Protein AF-A0A0M3JIA9-F1 (afdb_monomer_lite)

Secondary structure (DSSP, 8-state):
-----SSSS-SS----THHHH---TT----HHHHHHHTTSSTTHHHHTT--S-GGG-TTT-SS-S--TT--HHHHHHH--

Radius of gyration: 17.2 Å; chains: 1; bounding box: 39×54×29 Å

Organism: Anisakis simplex (NCBI:txid6269)

pLDDT: mean 78.05, std 18.04, range [35.0, 93.0]

Structure (mmCIF, N/CA/C/O backbone):
data_AF-A0A0M3JIA9-F1
#
_entry.id   AF-A0A0M3JIA9-F1
#
loop_
_atom_site.group_PDB
_atom_site.id
_atom_site.type_symbol
_atom_site.label_atom_id
_atom_site.label_alt_id
_atom_site.label_comp_id
_atom_site.label_asym_id
_atom_site.label_entity_id
_atom_site.label_seq_id
_atom_site.pdbx_PDB_ins_code
_atom_site.Cartn_x
_atom_site.Cartn_y
_atom_site.Cartn_z
_atom_site.occupancy
_atom_site.B_iso_or_equiv
_a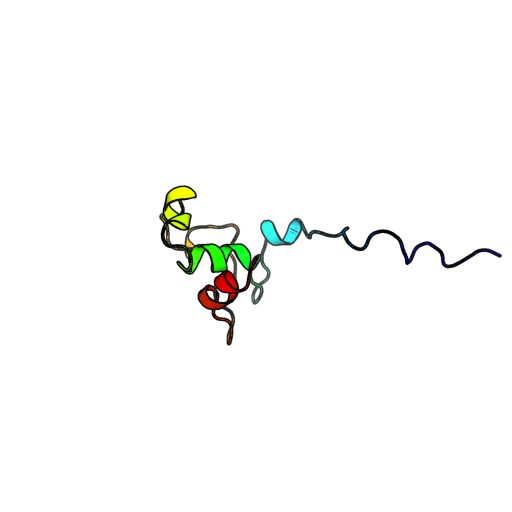tom_site.auth_seq_id
_atom_site.auth_comp_id
_atom_site.auth_asym_id
_atom_site.auth_atom_id
_atom_site.pdbx_PDB_model_num
ATOM 1 N N . MET A 1 1 ? 27.258 -42.730 7.969 1.00 36.50 1 MET A N 1
ATOM 2 C CA . MET A 1 1 ? 27.843 -41.727 8.888 1.00 36.50 1 MET A CA 1
ATOM 3 C C . MET A 1 1 ? 28.201 -40.523 8.023 1.00 36.50 1 MET A C 1
ATOM 5 O O . MET A 1 1 ? 29.013 -40.711 7.141 1.00 36.50 1 MET A O 1
ATOM 9 N N . VAL A 1 2 ? 27.601 -39.333 8.085 1.00 40.62 2 VAL A N 1
ATOM 10 C CA . VAL A 1 2 ? 26.809 -38.671 9.130 1.00 40.62 2 VAL A CA 1
ATOM 11 C C . VAL A 1 2 ? 25.816 -37.694 8.457 1.00 40.62 2 VAL A C 1
ATOM 13 O O . VAL A 1 2 ? 26.209 -36.872 7.641 1.00 40.62 2 VAL A O 1
ATOM 16 N N . ASN A 1 3 ? 24.538 -37.879 8.798 1.00 35.00 3 ASN A N 1
ATOM 17 C CA . ASN A 1 3 ? 23.368 -36.988 8.889 1.00 35.00 3 ASN A CA 1
ATOM 18 C C . ASN A 1 3 ? 23.283 -35.653 8.114 1.00 35.00 3 ASN A C 1
ATOM 20 O O . ASN A 1 3 ? 23.860 -34.651 8.520 1.00 35.00 3 ASN A O 1
ATOM 24 N N . TRP A 1 4 ? 22.376 -35.591 7.130 1.00 35.59 4 TRP A N 1
ATOM 25 C CA . TRP A 1 4 ? 20.994 -35.045 7.196 1.00 35.59 4 TRP A CA 1
ATOM 26 C C . TRP A 1 4 ? 20.560 -34.052 8.312 1.00 35.59 4 TRP A C 1
ATOM 28 O O . TRP A 1 4 ? 19.367 -33.920 8.561 1.00 35.59 4 TRP A O 1
ATOM 38 N N . LEU A 1 5 ? 21.456 -33.315 8.975 1.00 40.12 5 LEU A N 1
ATOM 39 C CA . LEU A 1 5 ? 21.111 -32.456 10.128 1.00 40.12 5 LEU A CA 1
ATOM 40 C C . LEU A 1 5 ? 21.308 -30.947 9.904 1.00 40.12 5 LEU A C 1
ATOM 42 O O . LEU A 1 5 ? 21.528 -30.205 10.855 1.00 40.12 5 LEU A O 1
ATOM 46 N N . VAL A 1 6 ? 21.178 -30.471 8.662 1.00 46.06 6 VAL A N 1
ATOM 47 C CA . VAL A 1 6 ? 21.087 -29.023 8.367 1.00 46.06 6 VAL A CA 1
ATOM 48 C C . VAL A 1 6 ? 19.830 -28.710 7.548 1.00 46.06 6 VAL A C 1
ATOM 50 O O . VAL A 1 6 ? 19.851 -27.926 6.609 1.00 46.06 6 VAL A O 1
ATOM 53 N N . VAL A 1 7 ? 18.711 -29.364 7.875 1.00 47.94 7 VAL A N 1
ATOM 54 C CA . VAL A 1 7 ? 17.376 -29.011 7.340 1.00 47.94 7 VAL A CA 1
ATOM 55 C C . VAL A 1 7 ? 16.423 -28.550 8.458 1.00 47.94 7 VAL A C 1
ATOM 57 O O . VAL A 1 7 ? 15.287 -28.177 8.201 1.00 47.94 7 VAL A O 1
ATOM 60 N N . THR A 1 8 ? 16.875 -28.482 9.713 1.00 44.31 8 THR A N 1
ATOM 61 C CA . THR A 1 8 ? 15.982 -28.291 10.873 1.00 44.31 8 THR A CA 1
ATOM 62 C C . THR A 1 8 ? 16.371 -27.167 11.833 1.00 44.31 8 THR A C 1
ATOM 64 O O . THR A 1 8 ? 15.945 -27.196 12.982 1.00 44.31 8 THR A O 1
ATOM 67 N N . LEU A 1 9 ? 17.126 -26.147 11.406 1.00 47.81 9 LEU A N 1
ATOM 68 C CA . LEU A 1 9 ? 17.396 -24.973 12.251 1.00 47.81 9 LEU A CA 1
ATOM 69 C C . LEU A 1 9 ? 17.418 -23.675 11.422 1.00 47.81 9 LEU A C 1
ATOM 71 O O . LEU A 1 9 ? 18.401 -23.402 10.739 1.00 47.81 9 LEU A O 1
ATOM 75 N N . ASN A 1 10 ? 16.329 -22.897 11.536 1.00 47.94 10 ASN A N 1
ATOM 76 C CA . ASN A 1 10 ? 16.124 -21.472 11.186 1.00 47.94 10 ASN A CA 1
ATOM 77 C C . ASN A 1 10 ? 15.000 -21.205 10.168 1.00 47.94 10 ASN A C 1
ATOM 79 O O . ASN A 1 10 ? 15.223 -20.721 9.063 1.00 47.94 10 ASN A O 1
ATOM 83 N N . THR A 1 11 ? 13.760 -21.423 10.598 1.00 49.75 11 THR A N 1
ATOM 84 C CA . THR A 1 11 ? 12.494 -21.040 9.942 1.00 49.75 11 THR A CA 1
ATOM 85 C C . THR A 1 11 ? 12.228 -19.522 9.869 1.00 49.75 11 THR A C 1
ATOM 87 O O . THR A 1 11 ? 11.107 -19.107 9.599 1.00 49.75 11 THR A O 1
ATOM 90 N N . VAL A 1 12 ? 13.240 -18.669 10.063 1.00 55.50 12 VAL A N 1
ATOM 91 C CA . VAL A 1 12 ? 13.143 -17.204 9.925 1.00 55.50 12 VAL A CA 1
ATOM 92 C C . VAL A 1 12 ? 14.451 -16.685 9.329 1.00 55.50 12 VAL A C 1
ATOM 94 O O . VAL A 1 12 ? 15.288 -16.162 10.054 1.00 55.50 12 VAL A O 1
ATOM 97 N N . ASN A 1 13 ? 14.721 -16.909 8.039 1.00 52.91 13 ASN A N 1
ATOM 98 C CA . ASN A 1 13 ? 16.004 -16.448 7.488 1.00 52.91 13 ASN A CA 1
ATOM 99 C C . ASN A 1 13 ? 16.043 -16.122 5.996 1.00 52.91 13 ASN A C 1
ATOM 101 O O . ASN A 1 13 ? 17.096 -16.249 5.392 1.00 52.91 13 ASN A O 1
ATOM 105 N N . LEU A 1 14 ? 14.950 -15.634 5.405 1.00 55.34 14 LEU A N 1
ATOM 106 C CA . LEU A 1 14 ? 15.019 -14.909 4.129 1.00 55.34 14 LEU A CA 1
ATOM 107 C C . LEU A 1 14 ? 13.924 -13.834 4.077 1.00 55.34 14 LEU A C 1
ATOM 109 O O . LEU A 1 14 ? 12.969 -13.947 3.317 1.00 55.34 14 LEU A O 1
ATOM 113 N N . LEU A 1 15 ? 14.035 -12.777 4.891 1.00 54.31 15 LEU A N 1
ATOM 114 C CA . LEU A 1 15 ? 13.257 -11.570 4.602 1.00 54.31 15 LEU A CA 1
ATOM 115 C C . LEU A 1 15 ? 13.855 -10.964 3.329 1.00 54.31 15 LEU A C 1
ATOM 117 O O . LEU A 1 15 ? 14.990 -10.479 3.340 1.00 54.31 15 LEU A O 1
ATOM 121 N N . GLU A 1 16 ? 13.137 -11.086 2.214 1.00 59.91 16 GLU A N 1
ATOM 122 C CA . GLU A 1 16 ? 13.614 -10.687 0.893 1.00 59.91 16 GLU A CA 1
ATOM 123 C C . GLU A 1 16 ? 13.726 -9.152 0.840 1.00 59.91 16 GLU A C 1
ATOM 125 O O . GLU A 1 16 ? 12.792 -8.435 0.476 1.00 59.91 16 GLU A O 1
ATOM 130 N N . LYS A 1 17 ? 14.881 -8.619 1.265 1.00 57.12 17 LYS A N 1
ATOM 131 C CA . LYS A 1 17 ? 15.182 -7.174 1.248 1.00 57.12 17 LYS A CA 1
ATOM 132 C C . LYS A 1 17 ? 15.030 -6.570 -0.155 1.00 57.12 17 LYS A C 1
ATOM 134 O O . LYS A 1 17 ? 14.747 -5.382 -0.273 1.00 57.12 17 LYS A O 1
ATOM 139 N N . SER A 1 18 ? 15.183 -7.380 -1.206 1.00 55.38 18 SER A N 1
ATOM 140 C CA . SER A 1 18 ? 14.988 -7.000 -2.611 1.00 55.38 18 SER A CA 1
ATOM 141 C C . SER A 1 18 ? 13.571 -6.495 -2.909 1.00 55.38 18 SER A C 1
ATOM 143 O O . SER A 1 18 ? 13.432 -5.516 -3.641 1.00 55.38 18 SER A O 1
ATOM 145 N N . ARG A 1 19 ? 12.531 -7.092 -2.307 1.00 60.25 19 ARG A N 1
ATOM 146 C CA . ARG A 1 19 ? 11.118 -6.770 -2.598 1.00 60.25 19 ARG A CA 1
ATOM 147 C C . ARG A 1 19 ? 10.684 -5.378 -2.136 1.00 60.25 19 ARG A C 1
ATOM 149 O O . ARG A 1 19 ? 9.729 -4.819 -2.668 1.00 60.25 19 ARG A O 1
ATOM 156 N N . VAL A 1 20 ? 11.404 -4.795 -1.175 1.00 60.50 20 VAL A N 1
ATOM 157 C CA . VAL A 1 20 ? 11.185 -3.401 -0.743 1.00 60.50 20 VAL A CA 1
ATOM 158 C C . VAL A 1 20 ? 11.699 -2.413 -1.794 1.00 60.50 20 VAL A C 1
ATOM 160 O O . VAL A 1 20 ? 11.163 -1.319 -1.937 1.00 60.50 20 VAL A O 1
ATOM 163 N N . VAL A 1 21 ? 12.747 -2.788 -2.532 1.00 64.56 21 VAL A N 1
ATOM 164 C CA . VAL A 1 21 ? 13.457 -1.882 -3.443 1.00 64.56 21 VAL A CA 1
ATOM 165 C C . VAL A 1 21 ? 12.877 -1.935 -4.853 1.00 64.56 21 VAL A C 1
ATOM 167 O O . VAL A 1 21 ? 12.833 -0.901 -5.520 1.00 64.56 21 VAL A O 1
ATOM 170 N N . ARG A 1 22 ? 12.418 -3.108 -5.308 1.00 71.81 22 ARG A N 1
ATOM 171 C CA . ARG A 1 22 ? 11.814 -3.281 -6.634 1.00 71.81 22 ARG A CA 1
ATOM 172 C C . ARG A 1 22 ? 10.628 -4.232 -6.617 1.00 71.81 22 ARG A C 1
ATOM 174 O O . ARG A 1 22 ? 10.720 -5.304 -6.028 1.00 71.81 22 ARG A O 1
ATOM 181 N N . GLN A 1 23 ? 9.572 -3.867 -7.341 1.00 79.38 23 GLN A N 1
ATOM 182 C CA . GLN A 1 23 ? 8.467 -4.769 -7.674 1.00 79.38 23 GLN A CA 1
ATOM 183 C C . GLN A 1 23 ? 8.562 -5.195 -9.144 1.00 79.38 23 GLN A C 1
ATOM 185 O O . GLN A 1 23 ? 8.826 -4.363 -10.019 1.00 79.38 23 GLN A O 1
ATOM 190 N N . ALA A 1 24 ? 8.391 -6.488 -9.431 1.00 80.62 24 ALA A N 1
ATOM 191 C CA . ALA A 1 24 ? 8.222 -6.943 -10.807 1.00 80.62 24 ALA A CA 1
ATOM 192 C C . ALA A 1 24 ? 6.808 -6.585 -11.317 1.00 80.62 24 ALA A C 1
ATOM 194 O O . ALA A 1 24 ? 5.885 -6.462 -10.512 1.00 80.62 24 ALA A O 1
ATOM 195 N N . PRO A 1 25 ? 6.602 -6.418 -12.637 1.00 82.75 25 PRO A N 1
ATOM 196 C CA . PRO A 1 25 ? 5.260 -6.234 -13.190 1.00 82.75 25 PRO A CA 1
ATOM 197 C C . PRO A 1 25 ? 4.329 -7.384 -12.778 1.00 82.75 25 PRO A C 1
ATOM 199 O O . PRO A 1 25 ? 4.706 -8.547 -12.910 1.00 82.75 25 PRO A O 1
ATOM 202 N N . GLY A 1 26 ? 3.136 -7.059 -12.276 1.00 83.69 26 GLY A N 1
ATOM 203 C CA . GLY A 1 26 ? 2.182 -8.035 -11.736 1.00 83.69 26 GLY A CA 1
ATOM 204 C C . GLY A 1 26 ? 2.427 -8.448 -10.278 1.00 83.69 26 GLY A C 1
ATOM 205 O O . GLY A 1 26 ? 1.614 -9.178 -9.717 1.00 83.69 26 GLY A O 1
ATOM 206 N N . GLU A 1 27 ? 3.508 -7.985 -9.642 1.00 83.75 27 GLU A N 1
ATOM 207 C CA . GLU A 1 27 ? 3.717 -8.145 -8.202 1.00 83.75 27 GLU A CA 1
ATOM 208 C C . GLU A 1 27 ? 3.288 -6.893 -7.427 1.00 83.75 27 GLU A C 1
ATOM 210 O O . GLU A 1 27 ? 3.252 -5.776 -7.947 1.00 83.75 27 GLU A O 1
ATOM 215 N N . ARG A 1 28 ? 3.013 -7.090 -6.137 1.00 86.44 28 ARG A N 1
ATOM 216 C CA . ARG A 1 28 ? 2.708 -6.038 -5.166 1.00 86.44 28 ARG A CA 1
ATOM 217 C C . ARG A 1 28 ? 3.779 -6.022 -4.071 1.00 86.44 28 ARG A C 1
ATOM 219 O O . ARG A 1 28 ? 4.395 -7.050 -3.788 1.00 86.44 28 ARG A O 1
ATOM 226 N N . SER A 1 29 ? 4.016 -4.861 -3.453 1.00 87.44 29 SER A N 1
ATOM 227 C CA . SER A 1 29 ? 4.879 -4.765 -2.263 1.00 87.44 29 SER A CA 1
ATOM 228 C C . SER A 1 29 ? 4.224 -5.460 -1.052 1.00 87.44 29 SER A C 1
ATOM 230 O O . SER A 1 29 ? 3.152 -6.056 -1.163 1.00 87.44 29 SER A O 1
ATOM 232 N N . TYR A 1 30 ? 4.844 -5.398 0.128 1.00 87.94 30 TYR A N 1
ATOM 233 C CA . TYR A 1 30 ? 4.296 -6.036 1.331 1.00 87.94 30 TYR A CA 1
ATOM 234 C C . TYR A 1 30 ? 2.887 -5.522 1.678 1.00 87.94 30 TYR A C 1
ATOM 236 O O . TYR A 1 30 ? 2.636 -4.315 1.678 1.00 87.94 30 TYR A O 1
ATOM 244 N N . HIS A 1 31 ? 1.992 -6.446 2.040 1.00 89.50 31 HIS A N 1
ATOM 245 C CA . HIS A 1 31 ? 0.571 -6.183 2.314 1.00 89.50 31 HIS A CA 1
ATOM 246 C C . HIS A 1 31 ? 0.328 -5.071 3.339 1.00 89.50 31 HIS A C 1
ATOM 248 O O . HIS A 1 31 ? -0.583 -4.262 3.165 1.00 89.50 31 HIS A O 1
ATOM 254 N N . ILE A 1 32 ? 1.196 -4.969 4.348 1.00 90.19 32 ILE A N 1
ATOM 255 C CA . ILE A 1 32 ? 1.061 -3.994 5.431 1.00 90.19 32 ILE A CA 1
ATOM 256 C C . ILE A 1 32 ? 0.987 -2.544 4.928 1.00 90.19 32 ILE A C 1
ATOM 258 O O . ILE A 1 32 ? 0.266 -1.736 5.504 1.00 90.19 32 ILE A O 1
ATOM 262 N N . PHE A 1 33 ? 1.657 -2.194 3.822 1.00 90.00 33 PHE A N 1
ATOM 263 C CA . PHE A 1 33 ? 1.591 -0.831 3.277 1.00 90.00 33 PHE A CA 1
ATOM 264 C C . PHE A 1 33 ? 0.182 -0.463 2.798 1.00 90.00 33 PHE A C 1
ATOM 266 O O . PHE A 1 33 ? -0.267 0.661 3.011 1.00 90.00 33 PHE A O 1
ATOM 273 N N . TYR A 1 34 ? -0.524 -1.413 2.190 1.00 91.56 34 TYR A N 1
ATOM 274 C CA . TYR A 1 34 ? -1.876 -1.224 1.663 1.00 91.56 34 TYR A CA 1
ATOM 275 C C . TYR A 1 34 ? -2.909 -1.301 2.790 1.00 91.56 34 TYR A C 1
ATOM 277 O O . TYR A 1 34 ? -3.793 -0.451 2.876 1.00 91.56 34 TYR A O 1
ATOM 285 N N . GLN A 1 35 ? -2.718 -2.227 3.732 1.00 92.19 35 GLN A N 1
ATOM 286 C CA . GLN A 1 35 ? -3.543 -2.372 4.932 1.00 92.19 35 GLN A CA 1
ATOM 287 C C . GLN A 1 35 ? -3.499 -1.125 5.830 1.00 92.19 35 GLN A C 1
ATOM 289 O O . GLN A 1 35 ? -4.546 -0.609 6.218 1.00 92.19 35 GLN A O 1
ATOM 294 N N . MET A 1 36 ? -2.320 -0.547 6.088 1.00 90.75 36 MET A N 1
ATOM 295 C CA . MET A 1 36 ? -2.204 0.721 6.829 1.00 90.75 36 MET A CA 1
ATOM 296 C C . MET A 1 36 ? -2.876 1.887 6.085 1.00 90.75 36 MET A C 1
ATOM 298 O O . MET A 1 36 ? -3.445 2.794 6.699 1.00 90.75 36 MET A O 1
ATOM 302 N N . MET A 1 37 ? -2.845 1.854 4.750 1.00 90.12 37 MET A N 1
ATOM 303 C CA . MET A 1 37 ? -3.440 2.877 3.890 1.00 90.12 37 MET A CA 1
ATOM 304 C C . MET A 1 37 ? -4.937 2.666 3.613 1.00 90.12 37 MET A C 1
ATOM 306 O O . MET A 1 37 ? -5.586 3.578 3.097 1.00 90.12 37 MET A O 1
ATOM 310 N N . SER A 1 38 ? -5.518 1.540 4.028 1.00 91.25 38 SER A N 1
ATOM 311 C CA . SER A 1 38 ? -6.944 1.219 3.869 1.00 91.25 38 SER A CA 1
ATOM 312 C C . SER A 1 38 ? -7.876 2.130 4.682 1.00 91.25 38 SER A C 1
ATOM 314 O O . SER A 1 38 ? -9.054 2.291 4.367 1.00 91.25 38 SER A O 1
ATOM 316 N N . GLY A 1 39 ? -7.349 2.752 5.744 1.00 89.12 39 GLY A N 1
ATOM 317 C CA . GLY A 1 39 ? -8.133 3.569 6.668 1.00 89.12 39 GLY A CA 1
ATOM 318 C C . GLY A 1 39 ? -8.926 2.766 7.705 1.00 89.12 39 GLY A C 1
ATOM 319 O O . GLY A 1 39 ? -9.835 3.331 8.309 1.00 89.12 39 GLY A O 1
ATOM 320 N N . TYR A 1 40 ? -8.593 1.488 7.938 1.00 91.31 40 TYR A N 1
ATOM 321 C CA . TYR A 1 40 ? -9.140 0.717 9.065 1.00 91.31 40 TYR A CA 1
ATOM 322 C C . TYR A 1 40 ? -8.900 1.427 10.411 1.00 91.31 40 TYR A C 1
ATOM 324 O O . TYR A 1 40 ? -9.832 1.629 11.187 1.00 91.31 40 TYR A O 1
ATOM 332 N N . HIS A 1 41 ? -7.673 1.914 10.638 1.00 89.44 41 HIS A N 1
ATOM 333 C CA . HIS A 1 41 ? -7.344 2.801 11.754 1.00 89.44 41 HIS A CA 1
ATOM 334 C C . HIS A 1 41 ? -7.299 4.267 11.290 1.00 89.44 41 HIS A C 1
ATOM 336 O O . HIS A 1 41 ? -6.300 4.694 10.706 1.00 89.44 41 HIS A O 1
ATOM 342 N N . PRO A 1 42 ? -8.334 5.083 11.565 1.00 86.50 42 PRO A N 1
ATOM 343 C CA . PRO A 1 42 ? -8.452 6.428 10.993 1.00 86.50 42 PRO A CA 1
ATOM 344 C C . PRO A 1 42 ? -7.343 7.394 11.438 1.00 86.50 42 PRO A C 1
ATOM 346 O O . PRO A 1 42 ? -7.017 8.325 10.706 1.00 86.50 42 PRO A O 1
ATOM 349 N N . LYS A 1 43 ? -6.733 7.168 12.609 1.00 89.81 43 LYS A N 1
ATOM 350 C CA . LYS A 1 43 ? -5.635 7.998 13.133 1.00 89.81 43 LYS A CA 1
ATOM 351 C C . LYS A 1 43 ? -4.256 7.596 12.609 1.00 89.81 43 LYS A C 1
ATOM 353 O O . LYS A 1 43 ? -3.358 8.430 12.581 1.00 89.81 43 LYS A O 1
ATOM 358 N N . LEU A 1 44 ? -4.098 6.358 12.138 1.00 90.31 44 LEU A N 1
ATOM 359 C CA . LEU A 1 44 ? -2.795 5.788 11.793 1.00 90.31 44 LEU A CA 1
ATOM 360 C C . LEU A 1 44 ? -2.099 6.575 10.678 1.00 90.31 44 LEU A C 1
ATOM 362 O O . LEU A 1 44 ? -0.915 6.882 10.773 1.00 90.31 44 LEU A O 1
ATOM 366 N N . LYS A 1 45 ? -2.849 6.983 9.647 1.00 90.12 45 LYS A N 1
ATOM 367 C CA . LYS A 1 45 ? -2.309 7.825 8.569 1.00 90.12 45 LYS A CA 1
ATOM 368 C C . LYS A 1 45 ? -1.786 9.162 9.084 1.00 90.12 45 LYS A C 1
ATOM 370 O 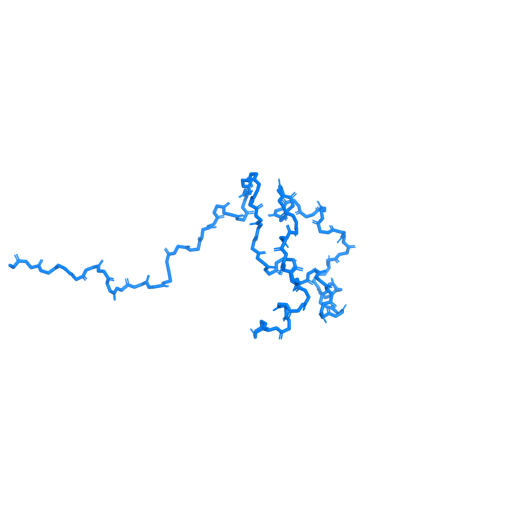O . LYS A 1 45 ? -0.762 9.639 8.612 1.00 90.12 45 LYS A O 1
ATOM 375 N N . GLN A 1 46 ? -2.479 9.767 10.044 1.00 90.44 46 GLN A N 1
ATOM 376 C CA . GLN A 1 46 ? -2.073 11.046 10.615 1.00 90.44 46 GLN A CA 1
ATOM 377 C C . GLN A 1 46 ? -0.820 10.892 11.484 1.00 90.44 46 GLN A C 1
ATOM 379 O O . GLN A 1 46 ? 0.110 11.682 11.346 1.00 90.44 46 GLN A O 1
ATOM 384 N N . GLU A 1 47 ? -0.786 9.866 12.335 1.00 92.69 47 GLU A N 1
ATOM 385 C CA . GLU A 1 47 ? 0.338 9.564 13.232 1.00 92.69 47 GLU A CA 1
ATOM 386 C C . GLU A 1 47 ? 1.615 9.197 12.465 1.00 92.69 47 GLU A C 1
ATOM 388 O O . GLU A 1 47 ? 2.708 9.584 12.867 1.00 92.69 47 GLU A O 1
ATOM 393 N N . LEU A 1 48 ? 1.479 8.504 11.331 1.00 90.81 48 LEU A N 1
ATOM 394 C CA . LEU A 1 48 ? 2.595 8.106 10.467 1.00 90.81 48 LEU A CA 1
ATOM 395 C C . LEU A 1 48 ? 2.907 9.118 9.352 1.00 90.81 48 LEU A C 1
ATOM 397 O O . LEU A 1 48 ? 3.742 8.843 8.492 1.00 90.81 48 LEU A O 1
ATOM 401 N N . HIS A 1 49 ? 2.238 10.276 9.339 1.00 91.25 49 HIS A N 1
ATOM 402 C CA . HIS A 1 49 ? 2.395 11.312 8.310 1.00 91.25 49 HIS A CA 1
ATOM 403 C C . HIS A 1 49 ? 2.171 10.808 6.867 1.00 91.25 49 HIS A C 1
ATOM 405 O O . HIS A 1 49 ? 2.804 11.263 5.911 1.00 91.25 49 HIS A O 1
ATOM 411 N N . LEU A 1 50 ? 1.228 9.881 6.696 1.00 89.38 50 LEU A N 1
ATOM 412 C CA . LEU A 1 50 ? 0.809 9.327 5.411 1.00 89.38 50 LEU A CA 1
ATOM 413 C C . LEU A 1 50 ? -0.277 10.208 4.774 1.00 89.38 50 LEU A C 1
ATOM 415 O O . LEU A 1 50 ? -1.465 9.882 4.788 1.00 89.38 50 LEU A O 1
ATOM 419 N N . THR A 1 51 ? 0.131 11.373 4.270 1.00 85.56 51 THR A N 1
ATOM 420 C CA . THR A 1 51 ? -0.778 12.411 3.750 1.00 85.56 51 THR A CA 1
ATOM 421 C C . THR A 1 51 ? -1.122 12.263 2.272 1.00 85.56 51 THR A C 1
ATOM 423 O O . THR A 1 51 ? -2.112 12.835 1.819 1.00 85.56 51 THR A O 1
ATOM 426 N N . ASN A 1 52 ? -0.322 11.512 1.516 1.00 86.00 52 ASN A N 1
ATOM 427 C CA . ASN A 1 52 ? -0.499 11.360 0.078 1.00 86.00 52 ASN A CA 1
ATOM 428 C C . ASN A 1 52 ? -1.284 10.089 -0.266 1.00 86.00 52 ASN A C 1
ATOM 430 O O . ASN A 1 52 ? -1.387 9.154 0.525 1.00 86.00 52 ASN A O 1
ATOM 434 N N . ASP A 1 53 ? -1.810 10.040 -1.488 1.00 88.75 53 ASP A N 1
ATOM 435 C CA . ASP A 1 53 ? -2.299 8.796 -2.090 1.00 88.75 53 ASP A CA 1
ATOM 436 C C . ASP A 1 53 ? -1.140 7.779 -2.206 1.00 88.75 53 ASP A C 1
ATOM 438 O O . ASP A 1 53 ? 0.013 8.157 -2.435 1.00 88.75 53 ASP A O 1
ATOM 442 N N . LEU A 1 54 ? -1.446 6.487 -2.056 1.00 88.56 54 LEU A N 1
ATOM 443 C CA . LEU A 1 54 ? -0.479 5.390 -2.043 1.00 88.56 54 LEU A CA 1
ATOM 444 C C . LEU A 1 54 ? 0.419 5.396 -3.292 1.00 88.56 54 LEU A C 1
ATOM 446 O O . LEU A 1 54 ? 1.615 5.129 -3.194 1.00 88.56 54 LEU A O 1
ATOM 450 N N . LYS A 1 55 ? -0.118 5.801 -4.450 1.00 89.88 55 LYS A N 1
ATOM 451 C CA . LYS A 1 55 ? 0.637 5.908 -5.713 1.00 89.88 55 LYS A CA 1
ATOM 452 C C . LYS A 1 55 ? 1.869 6.820 -5.645 1.00 89.88 55 LYS A C 1
ATOM 454 O O . LYS A 1 55 ? 2.795 6.640 -6.432 1.00 89.88 55 LYS A O 1
ATOM 459 N N . TYR A 1 56 ? 1.905 7.778 -4.715 1.00 90.62 56 TYR A N 1
ATOM 460 C CA . TYR A 1 56 ? 3.029 8.707 -4.551 1.00 90.62 56 TYR A CA 1
ATOM 461 C C . TYR A 1 56 ? 4.183 8.135 -3.713 1.00 90.62 56 TYR A C 1
ATOM 463 O O . TYR A 1 56 ? 5.249 8.747 -3.647 1.00 90.62 56 TYR A O 1
ATOM 471 N N . TYR A 1 57 ? 4.010 6.966 -3.094 1.00 90.44 57 TYR A N 1
ATOM 472 C CA . TYR A 1 57 ? 5.051 6.307 -2.310 1.00 90.44 57 TYR A CA 1
ATOM 473 C C . TYR A 1 57 ? 5.821 5.305 -3.173 1.00 90.44 57 TYR A C 1
ATOM 475 O O . TYR A 1 57 ? 5.471 4.133 -3.263 1.00 90.44 57 TYR A O 1
ATOM 483 N N . HIS A 1 58 ? 6.921 5.770 -3.773 1.00 89.06 58 HIS A N 1
ATOM 484 C CA . HIS A 1 58 ? 7.686 5.024 -4.779 1.00 89.06 58 HIS A CA 1
ATOM 485 C C . HIS A 1 58 ? 8.063 3.586 -4.383 1.00 89.06 58 HIS A C 1
ATOM 487 O O . HIS A 1 58 ? 8.095 2.714 -5.238 1.00 89.06 58 HIS A O 1
ATOM 493 N N . PHE A 1 59 ? 8.344 3.294 -3.111 1.00 86.50 59 PHE A N 1
ATOM 494 C CA . PHE A 1 59 ? 8.744 1.940 -2.700 1.00 86.50 59 PHE A CA 1
ATOM 495 C C . PHE A 1 59 ? 7.596 0.926 -2.622 1.00 86.50 59 PHE A C 1
ATOM 497 O O . PHE A 1 59 ? 7.858 -0.273 -2.564 1.00 86.50 59 PHE A O 1
ATOM 504 N N . CYS A 1 60 ? 6.340 1.370 -2.642 1.00 86.62 60 CYS A N 1
ATOM 505 C CA . CYS A 1 60 ? 5.173 0.486 -2.646 1.00 86.62 60 CYS A CA 1
ATOM 506 C C . CYS A 1 60 ? 4.248 0.703 -3.852 1.00 86.62 60 CYS A C 1
ATOM 508 O O . CYS A 1 60 ? 3.164 0.124 -3.893 1.00 86.62 60 CYS A O 1
ATOM 510 N N . SER A 1 61 ? 4.671 1.491 -4.846 1.00 90.62 61 SER A N 1
ATOM 511 C CA . SER A 1 61 ? 3.847 1.827 -6.010 1.00 90.62 61 SER A CA 1
ATOM 512 C C . SER A 1 61 ? 4.503 1.592 -7.374 1.00 90.62 61 SER A C 1
ATOM 514 O O . SER A 1 61 ? 4.082 2.190 -8.362 1.00 90.62 61 SER A O 1
ATOM 516 N N . GLN A 1 62 ? 5.523 0.729 -7.474 1.00 88.62 62 GLN A N 1
ATOM 517 C CA . GLN A 1 62 ? 6.209 0.488 -8.759 1.00 88.62 62 GLN A CA 1
ATOM 518 C C . GLN A 1 62 ? 5.459 -0.478 -9.688 1.00 88.62 62 GLN A C 1
ATOM 520 O O . GLN A 1 62 ? 5.820 -0.583 -10.858 1.00 88.62 62 GLN A O 1
ATOM 525 N N . ALA A 1 63 ? 4.453 -1.192 -9.178 1.00 88.19 63 ALA A N 1
ATOM 526 C CA . ALA A 1 63 ? 3.658 -2.170 -9.917 1.00 88.19 63 ALA A CA 1
ATOM 527 C C . ALA A 1 63 ? 2.203 -2.162 -9.404 1.00 88.19 63 ALA A C 1
ATOM 529 O O . ALA A 1 63 ? 1.580 -1.100 -9.376 1.00 88.19 63 ALA A O 1
ATOM 530 N N . GLU A 1 64 ? 1.654 -3.306 -8.991 1.00 90.31 64 GLU A N 1
ATOM 531 C CA . GLU A 1 64 ? 0.245 -3.410 -8.609 1.00 90.31 64 GLU A CA 1
ATOM 532 C C . GLU A 1 64 ? -0.031 -2.778 -7.240 1.00 90.31 64 GLU A C 1
ATOM 534 O O . GLU A 1 64 ? 0.741 -2.946 -6.293 1.00 90.31 64 GLU A O 1
ATOM 539 N N . LEU A 1 65 ? -1.153 -2.060 -7.120 1.00 90.19 65 LEU A N 1
ATOM 540 C CA . LEU A 1 65 ? -1.591 -1.457 -5.850 1.00 90.19 65 LEU A CA 1
ATOM 541 C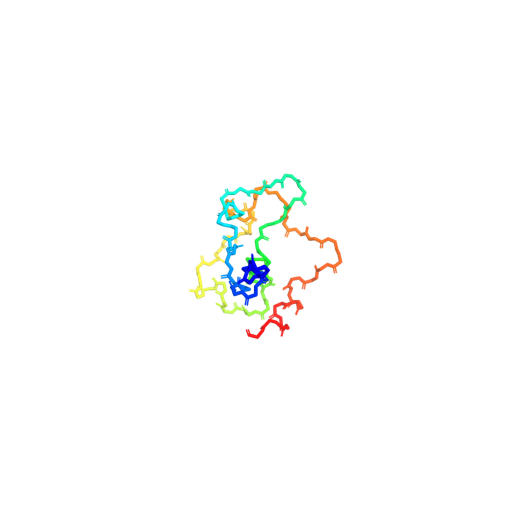 C . LEU A 1 65 ? -2.718 -2.254 -5.183 1.00 90.19 65 LEU A C 1
ATOM 543 O O . LEU A 1 65 ? -2.820 -2.302 -3.958 1.00 90.19 65 LEU A O 1
ATOM 547 N N . THR A 1 66 ? -3.543 -2.907 -5.992 1.00 89.31 66 THR A N 1
ATOM 548 C CA . THR A 1 66 ? -4.701 -3.695 -5.569 1.00 89.31 66 THR A CA 1
ATOM 549 C C . THR A 1 66 ? -4.548 -5.125 -6.061 1.00 89.31 66 THR A C 1
ATOM 551 O O . THR A 1 66 ? -3.948 -5.354 -7.107 1.00 89.31 66 THR A O 1
ATOM 554 N N . ILE A 1 67 ? -5.104 -6.082 -5.323 1.00 88.69 67 ILE A N 1
ATOM 555 C CA . ILE A 1 67 ? -5.166 -7.489 -5.730 1.00 88.69 67 ILE A CA 1
ATOM 556 C C . ILE A 1 67 ? -6.640 -7.868 -5.817 1.00 88.69 67 ILE A C 1
ATOM 558 O O . ILE A 1 67 ? -7.426 -7.478 -4.955 1.00 88.69 67 ILE A O 1
ATOM 562 N N . ASP A 1 68 ? -7.011 -8.605 -6.862 1.00 89.75 68 ASP A N 1
ATOM 563 C CA . ASP A 1 68 ? -8.388 -9.057 -7.030 1.00 89.75 68 ASP A CA 1
ATOM 564 C C . ASP A 1 68 ? -8.797 -10.002 -5.888 1.00 89.75 68 ASP A C 1
ATOM 566 O O . ASP A 1 68 ? -8.034 -10.884 -5.488 1.00 89.75 68 ASP A O 1
ATOM 570 N N . GLY A 1 69 ? -9.991 -9.787 -5.338 1.00 89.62 69 GLY A N 1
ATOM 571 C CA . GLY A 1 69 ? -10.523 -10.568 -4.219 1.00 89.62 69 GLY A CA 1
ATOM 572 C C . GLY A 1 69 ? -9.937 -10.271 -2.829 1.00 89.62 69 GLY A C 1
ATOM 573 O O . GLY A 1 69 ? -10.254 -11.012 -1.903 1.00 89.62 69 GLY A O 1
ATOM 574 N N . VAL A 1 70 ? -9.121 -9.223 -2.652 1.00 91.25 70 VAL A N 1
ATOM 575 C CA . VAL A 1 70 ? -8.554 -8.839 -1.341 1.00 91.25 70 VAL A CA 1
ATOM 576 C C . VAL A 1 70 ? -9.072 -7.468 -0.898 1.00 91.25 70 VAL A C 1
ATOM 578 O O . VAL A 1 70 ? -8.847 -6.473 -1.586 1.00 91.25 70 VAL A O 1
ATOM 581 N N . ASP A 1 71 ? -9.705 -7.397 0.279 1.00 92.94 71 ASP A N 1
ATOM 582 C CA . ASP A 1 71 ? -10.038 -6.134 0.953 1.00 92.94 71 ASP A CA 1
ATOM 583 C C . ASP A 1 71 ? -8.977 -5.807 2.017 1.00 92.94 71 ASP A C 1
ATOM 585 O O . ASP A 1 71 ? -9.002 -6.307 3.141 1.00 92.94 71 ASP A O 1
ATOM 589 N N . ASP A 1 72 ? -8.037 -4.919 1.676 1.00 92.00 72 ASP A N 1
ATOM 590 C CA . ASP A 1 72 ? -6.953 -4.509 2.579 1.00 92.00 72 ASP A CA 1
ATOM 591 C C . ASP A 1 72 ? -7.463 -3.875 3.894 1.00 92.00 72 ASP A C 1
ATOM 593 O O . ASP A 1 72 ? -6.727 -3.831 4.883 1.00 92.00 72 ASP A O 1
ATOM 597 N N . LYS A 1 73 ? -8.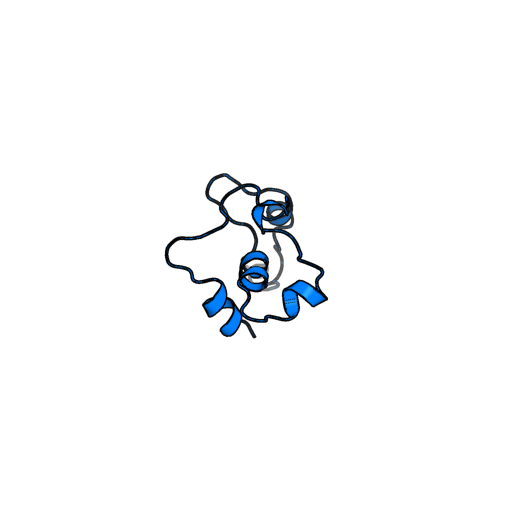704 -3.370 3.935 1.00 92.38 73 LYS A N 1
ATOM 598 C CA . LYS A 1 73 ? -9.313 -2.828 5.155 1.00 92.38 73 LYS A CA 1
ATOM 599 C C . LYS A 1 73 ? -9.788 -3.932 6.088 1.00 92.38 73 LYS A C 1
ATOM 601 O O . LYS A 1 73 ? -9.593 -3.813 7.296 1.00 92.38 73 LYS A O 1
ATOM 606 N N . GLU A 1 74 ? -10.414 -4.967 5.540 1.00 93.00 74 GLU A N 1
ATOM 607 C CA . GLU A 1 74 ? -10.846 -6.142 6.299 1.00 93.00 74 GLU A CA 1
ATOM 608 C C . GLU A 1 74 ? -9.631 -6.903 6.843 1.00 93.00 74 GLU A C 1
ATOM 610 O O . GLU A 1 74 ? -9.550 -7.169 8.043 1.00 93.00 74 GLU A O 1
ATOM 615 N N . GLU A 1 75 ? -8.628 -7.130 5.994 1.00 91.44 75 GLU A N 1
ATOM 616 C CA . GLU A 1 75 ? -7.381 -7.813 6.356 1.00 91.44 75 GLU A CA 1
ATOM 617 C C . GLU A 1 75 ? -6.606 -7.088 7.472 1.00 91.44 75 GLU A C 1
ATOM 619 O O . GLU A 1 75 ? -6.040 -7.726 8.364 1.00 91.44 75 GLU A O 1
ATOM 624 N N . MET A 1 76 ? -6.615 -5.747 7.487 1.00 90.38 76 MET A N 1
ATOM 625 C CA . MET A 1 76 ? -6.024 -4.970 8.587 1.00 90.38 76 MET A CA 1
ATOM 626 C C . MET A 1 76 ? -6.716 -5.251 9.930 1.00 90.38 76 MET A C 1
ATOM 628 O O . MET A 1 76 ? -6.062 -5.221 10.966 1.00 90.38 76 MET A O 1
ATOM 632 N N . GLY A 1 77 ? -8.019 -5.548 9.932 1.00 88.75 77 GLY A N 1
ATOM 633 C CA . GLY A 1 77 ? -8.752 -5.897 11.150 1.00 88.75 77 GLY A CA 1
ATOM 634 C C . GLY A 1 77 ? -8.444 -7.292 11.694 1.00 88.75 77 GLY A C 1
ATOM 635 O O . GLY A 1 77 ? -8.622 -7.527 12.889 1.00 88.75 77 GLY A O 1
ATOM 636 N N . LEU A 1 78 ? -7.964 -8.199 10.841 1.00 89.19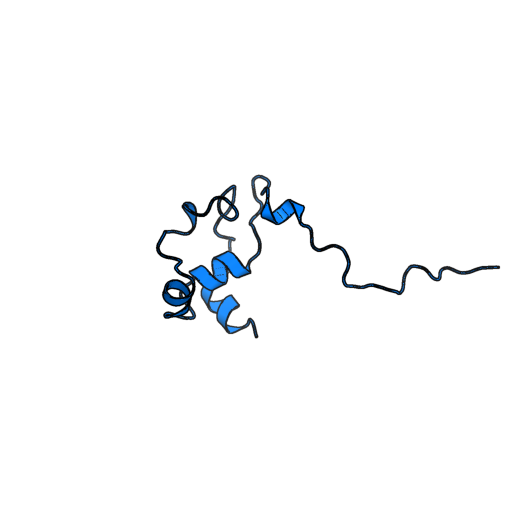 78 LEU A N 1
ATOM 637 C CA . LEU A 1 78 ? -7.526 -9.547 11.220 1.00 89.19 78 LEU A CA 1
ATOM 638 C C . LEU A 1 78 ? -6.062 -9.588 11.685 1.00 89.19 78 LEU A C 1
ATOM 640 O O . LEU A 1 78 ? -5.648 -10.532 12.361 1.00 89.19 78 LEU A O 1
ATOM 644 N N . THR A 1 79 ? -5.279 -8.575 11.319 1.00 82.31 79 THR A N 1
ATOM 645 C CA . THR A 1 79 ? -3.850 -8.473 11.623 1.00 82.31 79 THR A CA 1
ATOM 646 C C . THR A 1 79 ? -3.668 -8.026 13.085 1.00 82.31 79 THR A C 1
ATOM 648 O O . THR A 1 79 ? -4.061 -6.914 13.431 1.00 82.31 79 THR A O 1
ATOM 651 N N . GLN A 1 80 ? -3.129 -8.909 13.946 1.00 54.97 80 GLN A N 1
ATOM 652 C CA . GLN A 1 80 ? -2.944 -8.684 15.399 1.00 54.97 80 GLN A CA 1
ATOM 653 C C . GLN A 1 80 ? -1.708 -7.853 15.747 1.00 54.97 80 GLN A C 1
ATOM 655 O O . GLN A 1 80 ? -0.646 -8.086 15.125 1.00 54.97 80 GLN A O 1
#

Foldseek 3Di:
DDDPPPPPPDPPPCPPPVLQADDDAVDFGDLVLLLLVLCL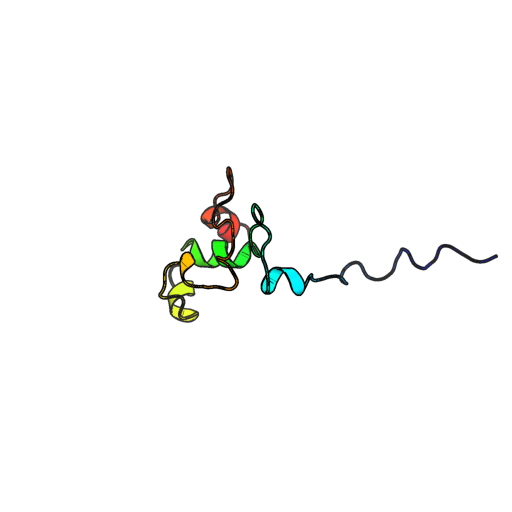PVCSCVVVVVPDDSCPVVSGNRYDNDDPPDRSSVVNVVPD

InterPro domains:
  IPR001609 Myosin head, motor domain-like [PF00063] (13-79)
  IPR001609 Myosin head, motor domain-like [PS51456] (1-80)
  IPR027417 P-loop containing nucleoside triphosphate hydrolase [SSF52540] (13-79)

Sequence (80 aa):
MVNWLVVTLNTVNLLEKSRVVRQAPGERSYHIFYQMMSGYHPKLKQELHLTNDLKYYHFCSQAELTIDGVDDKEEMGLTQ